Protein AF-A0A1Q7KQZ1-F1 (afdb_monomer_lite)

Structure (mmCIF, N/CA/C/O backbone):
data_AF-A0A1Q7KQZ1-F1
#
_entry.id   AF-A0A1Q7KQZ1-F1
#
loop_
_atom_site.group_PDB
_atom_site.id
_atom_site.type_symbol
_atom_site.label_atom_id
_atom_site.label_alt_id
_atom_site.label_comp_id
_atom_site.label_asym_id
_atom_site.label_entity_id
_atom_site.label_seq_id
_atom_site.pdbx_PDB_ins_code
_atom_site.Cartn_x
_atom_site.Cartn_y
_atom_site.Cartn_z
_atom_site.occupancy
_atom_site.B_iso_or_equiv
_atom_site.auth_seq_id
_atom_site.auth_comp_id
_atom_site.auth_asym_id
_atom_site.auth_atom_id
_atom_site.pdbx_PDB_model_num
ATOM 1 N N . MET A 1 1 ? -9.204 19.184 7.390 1.00 56.03 1 MET A N 1
ATOM 2 C CA . MET A 1 1 ? -8.252 18.049 7.396 1.00 56.03 1 MET A CA 1
ATOM 3 C C . MET A 1 1 ? -6.883 18.617 7.706 1.00 56.03 1 MET A C 1
ATOM 5 O O . MET A 1 1 ? -6.413 19.434 6.928 1.00 56.03 1 MET A O 1
ATOM 9 N N . GLU A 1 2 ? -6.303 18.271 8.854 1.00 77.25 2 GLU A N 1
ATOM 10 C CA . GLU A 1 2 ? -5.015 18.818 9.295 1.00 77.25 2 GLU A CA 1
ATOM 11 C C . GLU A 1 2 ? -3.894 18.494 8.295 1.00 77.25 2 GLU A C 1
ATOM 13 O O . GLU A 1 2 ? -3.786 17.366 7.804 1.00 77.25 2 GLU A O 1
ATOM 18 N N . ASN A 1 3 ? -3.052 19.486 7.998 1.00 73.19 3 ASN A N 1
ATOM 19 C CA . ASN A 1 3 ? -2.005 19.401 6.975 1.00 73.19 3 ASN A CA 1
ATOM 20 C C . ASN A 1 3 ? -1.014 18.249 7.213 1.00 73.19 3 ASN A C 1
ATOM 22 O O . ASN A 1 3 ? -0.505 17.675 6.250 1.00 73.19 3 ASN A O 1
ATOM 26 N N . TRP A 1 4 ? -0.792 17.861 8.472 1.00 78.44 4 TRP A N 1
ATOM 27 C CA . TRP A 1 4 ? 0.114 16.770 8.830 1.00 78.44 4 TRP A CA 1
ATOM 28 C C . TRP A 1 4 ? -0.398 15.398 8.366 1.00 78.44 4 TRP A C 1
ATOM 30 O O . TRP A 1 4 ? 0.383 14.596 7.859 1.00 78.44 4 TRP A O 1
ATOM 40 N N . LYS A 1 5 ? -1.717 15.152 8.412 1.00 72.06 5 LYS A N 1
ATOM 41 C CA . LYS A 1 5 ? -2.330 13.909 7.902 1.00 72.06 5 LYS A CA 1
ATOM 42 C C . LYS A 1 5 ? -2.155 13.788 6.396 1.00 72.06 5 LYS A C 1
ATOM 44 O O . LYS A 1 5 ? -1.888 12.710 5.875 1.00 72.06 5 LYS A O 1
ATOM 49 N N . ARG A 1 6 ? -2.265 14.912 5.686 1.00 74.56 6 ARG A N 1
ATOM 50 C CA . ARG A 1 6 ? -2.080 14.969 4.232 1.00 74.56 6 ARG A CA 1
ATOM 51 C C . ARG A 1 6 ? -0.627 14.705 3.840 1.00 74.56 6 ARG A C 1
ATOM 53 O O . ARG A 1 6 ? -0.388 13.937 2.914 1.00 74.56 6 ARG A O 1
ATOM 60 N N . ALA A 1 7 ? 0.319 15.293 4.571 1.00 75.81 7 ALA A N 1
ATOM 61 C CA . ALA A 1 7 ? 1.747 15.061 4.379 1.00 75.81 7 ALA A CA 1
ATOM 62 C C . ALA A 1 7 ? 2.139 13.605 4.677 1.00 75.81 7 ALA A C 1
ATOM 64 O O . ALA A 1 7 ? 2.895 13.009 3.915 1.00 75.81 7 ALA A O 1
ATOM 65 N N . LEU A 1 8 ? 1.567 13.003 5.725 1.00 77.94 8 LEU A N 1
ATOM 66 C CA . LEU A 1 8 ? 1.811 11.606 6.078 1.00 77.94 8 LEU A CA 1
ATOM 67 C C . LEU A 1 8 ? 1.280 10.647 5.008 1.00 77.94 8 LEU A C 1
ATOM 69 O O . LEU A 1 8 ? 1.997 9.740 4.591 1.00 77.94 8 LEU A O 1
ATOM 73 N N . VAL A 1 9 ? 0.057 10.868 4.515 1.00 78.81 9 VAL A N 1
ATOM 74 C CA . VAL A 1 9 ? -0.543 10.058 3.441 1.00 78.81 9 VAL A CA 1
ATOM 75 C C . 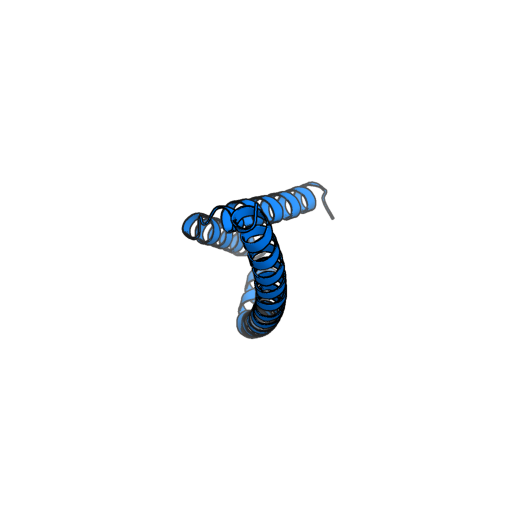VAL A 1 9 ? 0.231 10.217 2.129 1.00 78.81 9 VAL A C 1
ATOM 77 O O . VAL A 1 9 ? 0.538 9.224 1.477 1.00 78.81 9 VAL A O 1
ATOM 80 N N . ALA A 1 10 ? 0.611 11.442 1.758 1.00 77.44 10 ALA A N 1
ATOM 81 C CA . ALA A 1 10 ? 1.405 11.687 0.554 1.00 77.44 10 ALA A CA 1
ATOM 82 C C . ALA A 1 10 ? 2.816 11.076 0.655 1.00 77.44 10 ALA A C 1
ATOM 84 O O . ALA A 1 10 ? 3.288 10.448 -0.293 1.00 77.44 10 ALA A O 1
ATOM 85 N N . GLY A 1 11 ? 3.467 11.205 1.816 1.00 78.12 11 GLY A N 1
ATOM 86 C CA . GLY A 1 11 ? 4.799 10.658 2.073 1.00 78.12 11 GLY A CA 1
ATOM 87 C C . GLY A 1 11 ? 4.822 9.131 2.090 1.00 78.12 11 GLY A C 1
ATOM 88 O O . GLY A 1 11 ? 5.689 8.521 1.469 1.00 78.12 11 GLY A O 1
ATOM 89 N N . SER A 1 12 ? 3.839 8.499 2.733 1.00 69.62 12 SER A N 1
ATOM 90 C CA . SER A 1 12 ? 3.727 7.034 2.792 1.00 69.62 12 SER A CA 1
ATOM 91 C C . SER A 1 12 ? 3.330 6.417 1.448 1.00 69.62 12 SER A C 1
ATOM 93 O O . SER A 1 12 ? 3.894 5.385 1.071 1.00 69.62 12 SER A O 1
ATOM 95 N N . ALA A 1 13 ? 2.449 7.065 0.678 1.00 72.88 13 ALA A N 1
ATOM 96 C CA . ALA A 1 13 ? 2.116 6.642 -0.682 1.00 72.88 13 ALA A CA 1
ATOM 97 C C . ALA A 1 13 ? 3.332 6.732 -1.622 1.00 72.88 13 ALA A C 1
ATOM 99 O O . ALA A 1 13 ? 3.642 5.769 -2.327 1.00 72.88 13 ALA A O 1
ATOM 100 N N . GLY A 1 14 ? 4.070 7.847 -1.583 1.00 76.12 14 GLY A N 1
ATOM 101 C CA . GLY A 1 14 ? 5.285 8.035 -2.380 1.00 76.12 14 GLY A CA 1
ATOM 102 C C . GLY A 1 14 ? 6.403 7.058 -2.002 1.00 76.12 14 GLY A C 1
ATOM 103 O O . GLY A 1 14 ? 6.981 6.407 -2.872 1.00 76.12 14 GLY A O 1
ATOM 104 N N . ALA A 1 15 ? 6.671 6.885 -0.705 1.00 73.69 15 ALA A N 1
ATOM 105 C CA . ALA A 1 15 ? 7.695 5.961 -0.220 1.00 73.69 15 ALA A CA 1
ATOM 106 C C . ALA A 1 15 ? 7.368 4.495 -0.549 1.00 73.69 15 ALA A C 1
ATOM 108 O O . ALA A 1 15 ? 8.266 3.743 -0.940 1.00 73.69 15 ALA A O 1
ATOM 109 N N . SER A 1 16 ? 6.093 4.100 -0.452 1.00 60.28 16 SER A N 1
ATOM 110 C CA . SER A 1 16 ? 5.631 2.756 -0.826 1.00 60.28 16 SER A CA 1
ATOM 111 C C . SER A 1 16 ? 5.776 2.502 -2.325 1.00 60.28 16 SER A C 1
ATOM 113 O O . SER A 1 16 ? 6.274 1.449 -2.716 1.00 60.28 16 SER A O 1
ATOM 115 N N . ALA A 1 17 ? 5.433 3.475 -3.177 1.00 68.25 17 ALA A N 1
ATOM 116 C CA . ALA A 1 17 ? 5.627 3.361 -4.623 1.00 68.25 17 ALA A CA 1
ATOM 117 C C . ALA A 1 17 ? 7.113 3.204 -4.987 1.00 68.25 17 ALA A C 1
ATOM 119 O O . ALA A 1 17 ? 7.476 2.314 -5.755 1.00 68.25 17 ALA A O 1
ATOM 120 N N . ILE A 1 18 ? 7.992 4.005 -4.376 1.00 70.38 18 ILE A N 1
ATOM 121 C CA . ILE A 1 18 ? 9.440 3.944 -4.619 1.00 70.38 18 ILE A CA 1
ATOM 122 C C . ILE A 1 18 ? 10.029 2.607 -4.147 1.00 70.38 18 ILE A C 1
ATOM 124 O O . ILE A 1 18 ? 10.823 1.995 -4.860 1.00 70.38 18 ILE A O 1
ATOM 128 N N . THR A 1 19 ? 9.656 2.121 -2.961 1.00 65.31 19 THR A N 1
ATOM 129 C CA . THR A 1 19 ? 10.177 0.844 -2.437 1.00 65.31 19 THR A CA 1
ATOM 130 C C . THR A 1 19 ? 9.641 -0.370 -3.191 1.00 65.31 19 THR A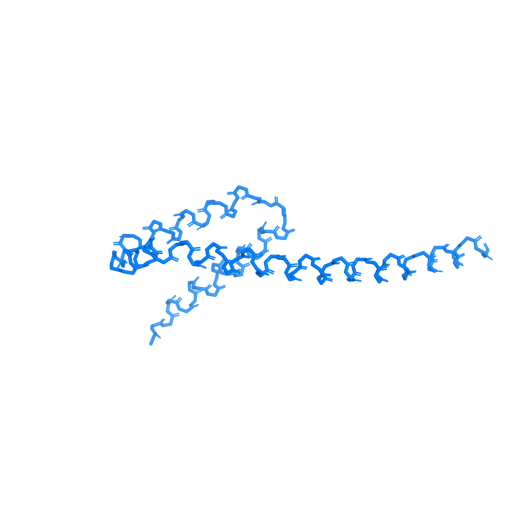 C 1
ATOM 132 O O . THR A 1 19 ? 10.397 -1.324 -3.403 1.00 65.31 19 THR A O 1
ATOM 135 N N . PHE A 1 20 ? 8.391 -0.317 -3.657 1.00 64.38 20 PHE A N 1
ATOM 136 C CA . PHE A 1 20 ? 7.800 -1.338 -4.519 1.00 64.38 20 PHE A CA 1
ATOM 137 C C . PHE A 1 20 ? 8.502 -1.405 -5.882 1.00 64.38 20 PHE A C 1
ATOM 139 O O . PHE A 1 20 ? 8.941 -2.482 -6.285 1.00 64.38 20 PHE A O 1
ATOM 146 N N . LEU A 1 21 ? 8.715 -0.257 -6.541 1.00 65.50 21 LEU A N 1
ATOM 147 C CA . LEU A 1 21 ? 9.459 -0.167 -7.807 1.00 65.50 21 LEU A CA 1
ATOM 148 C C . LEU A 1 21 ? 10.907 -0.659 -7.676 1.00 65.50 21 LEU A C 1
ATOM 150 O O . LEU A 1 21 ? 11.459 -1.228 -8.612 1.00 65.50 21 LEU A O 1
ATOM 154 N N . LYS A 1 22 ? 11.518 -0.493 -6.500 1.00 70.44 22 LYS A N 1
ATOM 155 C CA . LYS A 1 22 ? 12.889 -0.939 -6.210 1.00 70.44 22 LYS A CA 1
ATOM 156 C C . LYS A 1 22 ? 12.986 -2.427 -5.831 1.00 70.44 22 LYS A C 1
ATOM 158 O O . LYS A 1 22 ? 14.050 -2.876 -5.412 1.00 70.44 22 LYS A O 1
ATOM 163 N N . GLY A 1 23 ? 11.886 -3.184 -5.921 1.00 63.97 23 GLY A N 1
ATOM 164 C CA . GLY A 1 23 ? 11.838 -4.630 -5.667 1.00 63.97 23 GLY A CA 1
ATOM 165 C C . GLY A 1 23 ? 11.888 -5.032 -4.188 1.00 63.97 23 GLY A C 1
ATOM 166 O O . GLY A 1 23 ? 11.956 -6.221 -3.869 1.00 63.97 23 GLY A O 1
ATOM 167 N N . LYS A 1 24 ? 11.825 -4.073 -3.254 1.00 70.31 24 LYS A N 1
ATOM 168 C CA . LYS A 1 24 ? 11.962 -4.315 -1.808 1.00 70.31 24 LYS A CA 1
ATOM 169 C C . LYS A 1 24 ? 10.633 -4.724 -1.170 1.00 70.31 24 LYS A C 1
ATOM 171 O O . LYS A 1 24 ? 10.120 -4.045 -0.283 1.00 70.31 24 LYS A O 1
ATOM 176 N N . ARG A 1 25 ? 10.106 -5.881 -1.583 1.00 70.19 25 ARG A N 1
ATOM 177 C CA . ARG A 1 25 ? 8.902 -6.521 -1.015 1.00 70.19 25 ARG A CA 1
ATOM 178 C C . ARG A 1 25 ? 8.849 -6.519 0.527 1.00 70.19 25 ARG A C 1
ATOM 180 O O . ARG A 1 25 ? 7.808 -6.130 1.051 1.00 70.19 25 ARG A O 1
ATOM 187 N N . PRO A 1 26 ? 9.925 -6.851 1.275 1.00 74.06 26 PRO A N 1
ATOM 188 C CA . PRO A 1 26 ? 9.878 -6.798 2.739 1.00 74.06 26 PRO A CA 1
ATOM 189 C C . PRO A 1 26 ? 9.654 -5.383 3.295 1.00 74.06 26 PRO A C 1
ATOM 191 O O . PRO A 1 26 ? 8.948 -5.230 4.284 1.00 74.06 26 PRO A O 1
ATOM 194 N N . ALA A 1 27 ? 10.173 -4.335 2.645 1.00 71.69 27 ALA A N 1
ATOM 195 C CA . ALA A 1 27 ? 9.936 -2.956 3.079 1.00 71.69 27 ALA A CA 1
ATOM 196 C C . ALA A 1 27 ? 8.470 -2.538 2.885 1.00 71.69 27 ALA A C 1
ATOM 198 O O . ALA A 1 27 ? 7.915 -1.845 3.734 1.00 71.69 27 ALA A O 1
ATOM 199 N N . ALA A 1 28 ? 7.827 -3.007 1.809 1.00 69.31 28 ALA A N 1
ATOM 200 C CA . ALA A 1 28 ? 6.402 -2.779 1.583 1.00 69.31 28 ALA A CA 1
ATOM 201 C C . ALA A 1 28 ? 5.539 -3.444 2.670 1.00 69.31 28 ALA A C 1
ATOM 203 O O . ALA A 1 28 ? 4.612 -2.822 3.181 1.00 69.31 28 ALA A O 1
ATOM 204 N N . VAL A 1 29 ? 5.882 -4.674 3.074 1.00 78.19 29 VAL A N 1
ATOM 205 C CA . VAL A 1 29 ? 5.192 -5.379 4.170 1.00 78.19 29 VAL A CA 1
ATOM 206 C C . VAL A 1 29 ? 5.373 -4.643 5.498 1.00 78.19 29 VAL A C 1
ATOM 208 O O . VAL A 1 29 ? 4.399 -4.457 6.224 1.00 78.19 29 VAL A O 1
ATOM 211 N N . ILE A 1 30 ? 6.587 -4.171 5.798 1.00 79.88 30 ILE A N 1
ATOM 212 C CA . ILE A 1 30 ? 6.863 -3.394 7.016 1.00 79.88 30 ILE A CA 1
ATOM 213 C C . ILE A 1 30 ? 6.041 -2.101 7.031 1.00 79.88 30 ILE A C 1
ATOM 215 O O . ILE A 1 30 ? 5.371 -1.822 8.021 1.00 79.88 30 ILE A O 1
ATOM 219 N N . LEU A 1 31 ? 6.038 -1.332 5.938 1.00 77.75 31 LEU A N 1
ATOM 220 C CA . LEU A 1 31 ? 5.267 -0.087 5.842 1.00 77.75 31 LEU A CA 1
ATOM 221 C C . LEU A 1 31 ? 3.761 -0.325 5.991 1.00 77.75 31 LEU A C 1
ATOM 223 O O . LEU A 1 31 ? 3.094 0.417 6.712 1.00 77.75 31 LEU A O 1
ATOM 227 N N . ALA A 1 32 ? 3.232 -1.377 5.362 1.00 78.19 32 ALA A N 1
ATOM 228 C CA . ALA A 1 32 ? 1.836 -1.767 5.521 1.00 78.19 32 ALA A CA 1
ATOM 229 C C . ALA A 1 32 ? 1.515 -2.140 6.979 1.00 78.19 32 ALA A C 1
ATOM 231 O O . ALA A 1 32 ? 0.508 -1.687 7.521 1.00 78.19 32 ALA A O 1
ATOM 232 N N . GLY A 1 33 ? 2.391 -2.909 7.632 1.00 85.38 33 GLY A N 1
ATOM 233 C CA . GLY A 1 33 ? 2.252 -3.283 9.040 1.00 85.38 33 GLY A CA 1
ATOM 234 C C . GLY A 1 33 ? 2.254 -2.076 9.978 1.00 85.38 33 GLY A C 1
ATOM 235 O O . GLY A 1 33 ? 1.380 -1.972 10.836 1.00 85.38 33 GLY A O 1
ATOM 236 N N . VAL A 1 34 ? 3.173 -1.127 9.774 1.00 85.56 34 VAL A N 1
ATOM 237 C CA . VAL A 1 34 ? 3.227 0.122 10.553 1.00 85.56 34 VAL A CA 1
ATOM 238 C C . VAL A 1 34 ? 1.950 0.939 10.356 1.00 85.56 34 VAL A C 1
ATOM 240 O O . VAL A 1 34 ? 1.346 1.356 11.338 1.00 85.56 34 VAL A O 1
ATOM 243 N N . GLY A 1 35 ? 1.483 1.111 9.116 1.00 81.00 35 GLY A N 1
ATOM 244 C CA . GLY A 1 35 ? 0.245 1.845 8.836 1.00 81.00 35 GLY A CA 1
ATOM 245 C C . GLY A 1 35 ? -0.987 1.222 9.500 1.00 81.00 35 GLY A C 1
ATOM 246 O O . GLY A 1 35 ? -1.817 1.941 10.059 1.00 81.00 35 GLY A O 1
ATOM 247 N N . LEU A 1 36 ? -1.086 -0.111 9.499 1.00 84.38 36 LEU A N 1
ATOM 248 C CA . LEU A 1 36 ? -2.159 -0.829 10.191 1.00 84.38 36 LEU A CA 1
ATOM 249 C C . LEU A 1 36 ? -2.065 -0.683 11.713 1.00 84.38 36 LEU A C 1
ATOM 251 O O . LEU A 1 36 ? -3.089 -0.467 12.359 1.00 84.38 36 LEU A O 1
ATOM 255 N N . ALA A 1 37 ? -0.860 -0.756 12.281 1.00 86.06 37 ALA A N 1
ATOM 256 C CA . ALA A 1 37 ? -0.641 -0.570 13.713 1.00 86.06 37 ALA A CA 1
ATOM 257 C C . ALA A 1 37 ? -1.006 0.852 14.167 1.00 86.06 37 ALA A C 1
ATOM 259 O O . ALA A 1 37 ? -1.700 1.015 15.169 1.00 86.06 37 ALA A O 1
ATOM 260 N N . THR A 1 38 ? -0.622 1.880 13.406 1.00 86.19 38 THR A N 1
ATOM 261 C CA . THR A 1 38 ? -1.021 3.269 13.679 1.00 86.19 38 THR A CA 1
ATOM 262 C C . THR A 1 38 ? -2.536 3.439 13.593 1.00 86.19 38 THR A C 1
ATOM 264 O O . THR A 1 38 ? -3.132 4.056 14.471 1.00 86.19 38 THR A O 1
ATOM 267 N N . LEU A 1 39 ? -3.188 2.848 12.584 1.00 83.94 39 LEU A N 1
ATOM 268 C CA . LEU A 1 39 ? -4.645 2.916 12.457 1.00 83.94 39 LEU A CA 1
ATOM 269 C C . LEU A 1 39 ? -5.348 2.258 13.651 1.00 83.94 39 LEU A C 1
ATOM 271 O O . LEU A 1 39 ? -6.303 2.821 14.176 1.00 83.94 39 LEU A O 1
ATOM 275 N N . ALA A 1 40 ? -4.859 1.099 14.094 1.00 87.12 40 ALA A N 1
ATOM 276 C CA . ALA A 1 40 ? -5.388 0.406 15.264 1.00 87.12 40 ALA A CA 1
ATOM 277 C C . ALA A 1 40 ? -5.170 1.194 16.565 1.00 87.12 40 ALA A C 1
ATOM 279 O O . ALA A 1 40 ? -6.042 1.183 17.429 1.00 87.12 40 ALA A O 1
ATOM 280 N N . SER A 1 41 ? -4.032 1.882 16.695 1.00 84.38 41 SER A N 1
ATOM 281 C CA . SER A 1 41 ? -3.677 2.634 17.902 1.00 84.38 41 SER A CA 1
ATOM 282 C C . SER A 1 41 ? -4.410 3.969 18.024 1.00 84.38 41 SER A C 1
ATOM 284 O O . SER A 1 41 ? -4.734 4.378 19.134 1.00 84.38 41 SER A O 1
ATOM 286 N N . GLU A 1 42 ? -4.622 4.676 16.915 1.00 85.25 42 GLU A N 1
ATOM 287 C CA . GLU A 1 42 ? -5.061 6.080 16.934 1.00 85.25 42 GLU A CA 1
ATOM 288 C C . GLU A 1 42 ? -6.496 6.266 16.423 1.00 85.25 42 GLU A C 1
ATOM 290 O O . GLU A 1 42 ? -7.146 7.261 16.734 1.00 85.25 42 GLU A O 1
ATOM 295 N N . TYR A 1 43 ? -7.014 5.292 15.666 1.00 85.75 43 TYR A N 1
ATOM 296 C CA . TYR A 1 43 ? -8.379 5.292 15.132 1.00 85.75 43 TYR A CA 1
ATOM 297 C C . TYR A 1 43 ? -9.025 3.890 15.228 1.00 85.75 43 TYR A C 1
ATOM 299 O O . TYR A 1 43 ? -9.356 3.294 14.192 1.00 85.75 43 TYR A O 1
ATOM 307 N N . PRO A 1 44 ? -9.224 3.335 16.438 1.00 84.56 44 PRO A N 1
ATOM 308 C CA . PRO A 1 44 ? -9.693 1.954 16.633 1.00 84.56 44 PRO A CA 1
ATOM 309 C C . PRO A 1 44 ? -11.039 1.625 15.950 1.00 84.56 44 PRO A C 1
ATOM 311 O O . PRO A 1 44 ? -11.279 0.510 15.479 1.00 84.56 44 PRO A O 1
ATOM 314 N N . GLU A 1 45 ? -11.904 2.614 15.792 1.00 86.31 45 GLU A N 1
ATOM 315 C CA . GLU A 1 45 ? -13.211 2.568 15.134 1.00 86.31 45 GLU A CA 1
ATOM 316 C C . GLU A 1 45 ? -13.033 2.422 13.622 1.00 86.31 45 GLU A C 1
ATOM 318 O O . GLU A 1 45 ? -13.720 1.635 12.967 1.00 86.31 45 GLU A O 1
ATOM 323 N N . LYS A 1 46 ? -12.064 3.154 13.057 1.00 84.56 46 LYS A N 1
ATOM 324 C CA . LYS A 1 46 ? -11.694 3.050 11.641 1.00 84.56 46 LYS A CA 1
ATOM 325 C C . LYS A 1 46 ? -11.011 1.723 11.358 1.00 84.56 46 LYS A C 1
ATOM 327 O O . LYS A 1 46 ? -11.282 1.134 10.316 1.00 84.56 46 LYS A O 1
ATOM 332 N N . PHE A 1 47 ? -10.194 1.222 12.281 1.00 87.31 47 PHE A N 1
ATOM 333 C CA . PHE A 1 47 ? -9.610 -0.112 12.179 1.00 87.31 47 PHE A CA 1
ATOM 334 C C . PHE A 1 47 ? -10.682 -1.213 12.208 1.00 87.31 47 PHE A C 1
ATOM 336 O O . PHE A 1 47 ? -10.645 -2.135 11.394 1.00 87.31 47 PHE A O 1
ATOM 343 N N . THR A 1 48 ? -11.686 -1.089 13.078 1.00 88.44 48 THR A N 1
ATOM 344 C CA . THR A 1 48 ? -12.808 -2.039 13.153 1.00 88.44 48 THR A CA 1
ATOM 345 C C . THR A 1 48 ? -13.622 -2.048 11.860 1.00 88.44 48 THR A C 1
ATOM 347 O O . THR A 1 48 ? -13.876 -3.115 11.299 1.00 88.44 48 THR A O 1
ATOM 350 N N . ALA A 1 49 ? -13.963 -0.870 11.333 1.00 88.38 49 ALA A N 1
ATOM 351 C CA . ALA A 1 49 ? -14.634 -0.753 10.041 1.00 88.38 49 ALA A CA 1
ATOM 352 C C . ALA A 1 49 ? -13.771 -1.309 8.895 1.00 88.38 49 ALA A C 1
ATOM 354 O O . ALA A 1 49 ? -14.276 -2.022 8.030 1.00 88.38 49 ALA A O 1
ATOM 355 N N . PHE A 1 50 ? -12.464 -1.036 8.899 1.00 87.81 50 PHE A N 1
ATOM 356 C CA . PHE A 1 50 ? -11.529 -1.575 7.911 1.00 87.81 50 PHE A CA 1
ATOM 357 C C . PHE A 1 50 ? -11.501 -3.108 7.932 1.00 87.81 50 PHE A C 1
ATOM 359 O O . PHE A 1 50 ? -11.633 -3.732 6.885 1.00 87.81 50 PHE A O 1
ATOM 366 N N . ARG A 1 51 ? -11.410 -3.717 9.120 1.00 88.25 51 ARG A N 1
ATOM 367 C CA . ARG A 1 51 ? -11.480 -5.171 9.324 1.00 88.25 51 ARG A CA 1
ATOM 368 C C . ARG A 1 51 ? -12.784 -5.770 8.800 1.00 88.25 51 ARG A C 1
ATOM 370 O O . ARG A 1 51 ? -12.753 -6.824 8.176 1.00 88.25 51 ARG A O 1
ATOM 377 N N . GLN A 1 52 ? -13.919 -5.135 9.083 1.00 92.81 52 GLN A N 1
ATOM 378 C CA . GLN A 1 52 ? -15.230 -5.626 8.642 1.00 92.81 52 GLN A CA 1
ATOM 379 C C . GLN A 1 52 ? -15.363 -5.603 7.115 1.00 92.81 52 GLN A C 1
ATOM 381 O O . GLN A 1 52 ? -15.933 -6.521 6.538 1.00 92.81 52 GLN A O 1
ATOM 386 N N . ASN A 1 53 ? -14.779 -4.593 6.467 1.00 92.44 53 ASN A N 1
ATOM 387 C CA . ASN A 1 53 ? -14.787 -4.433 5.013 1.00 92.44 53 ASN A CA 1
ATOM 388 C C . ASN A 1 53 ? -13.541 -5.033 4.331 1.00 92.44 53 ASN A C 1
ATOM 390 O O . ASN A 1 53 ? -13.340 -4.850 3.132 1.00 92.44 53 ASN A O 1
ATOM 394 N N . LEU A 1 54 ? -12.686 -5.747 5.071 1.00 90.62 54 LEU A N 1
ATOM 395 C CA . LEU A 1 54 ? -11.452 -6.335 4.546 1.00 90.62 54 LEU A CA 1
ATOM 396 C C . LEU A 1 54 ? -11.692 -7.240 3.321 1.00 90.62 54 LEU A C 1
ATOM 398 O O . LEU A 1 54 ? -10.940 -7.098 2.354 1.00 90.62 54 LEU A O 1
ATOM 402 N N . PRO A 1 55 ? -12.719 -8.121 3.302 1.00 90.31 55 PRO A N 1
ATOM 403 C CA . PRO A 1 55 ? -12.994 -8.967 2.140 1.00 90.31 55 PRO A CA 1
ATOM 404 C C . PRO A 1 55 ? -13.261 -8.146 0.873 1.00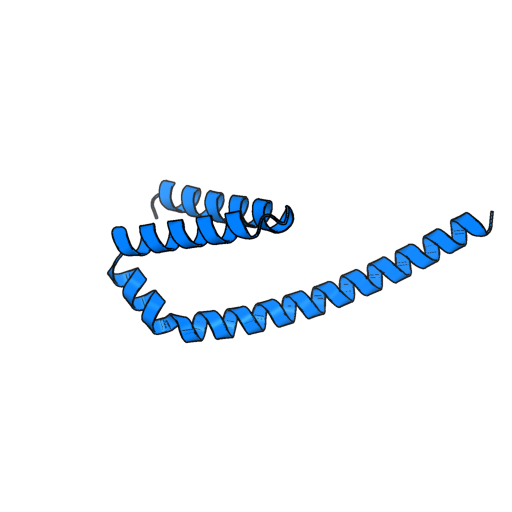 90.31 55 PRO A C 1
ATOM 406 O O . PRO A 1 55 ? -12.657 -8.403 -0.167 1.00 90.31 55 PRO A O 1
ATOM 409 N N . ASP A 1 56 ? -14.073 -7.093 0.986 1.00 92.25 56 ASP A N 1
ATOM 410 C CA . ASP A 1 56 ? -14.380 -6.171 -0.111 1.00 92.25 56 ASP A CA 1
ATOM 411 C C . ASP A 1 56 ? -13.126 -5.466 -0.640 1.00 92.25 56 ASP A C 1
ATOM 413 O O . ASP A 1 56 ? -12.961 -5.294 -1.853 1.00 92.25 56 ASP A O 1
ATOM 417 N N . TYR A 1 57 ? -12.222 -5.043 0.250 1.00 87.06 57 TYR A N 1
ATOM 418 C CA . TYR A 1 57 ? -10.962 -4.420 -0.157 1.00 87.06 57 TYR A CA 1
ATOM 419 C C . TYR A 1 57 ? -10.053 -5.397 -0.906 1.00 87.06 57 TYR A C 1
ATOM 421 O O . TYR A 1 57 ? -9.443 -5.005 -1.903 1.00 87.06 57 TYR A O 1
ATOM 429 N N . ILE A 1 58 ? -9.990 -6.659 -0.473 1.00 89.38 58 ILE A N 1
ATOM 430 C CA . ILE A 1 58 ? -9.238 -7.711 -1.170 1.00 89.38 58 ILE A CA 1
ATOM 431 C C . ILE A 1 58 ? -9.839 -7.948 -2.556 1.00 89.38 58 ILE A C 1
ATOM 433 O O . ILE A 1 58 ? -9.110 -7.940 -3.549 1.00 89.38 58 ILE A O 1
ATOM 437 N N . GLU A 1 59 ? -11.159 -8.088 -2.665 1.00 91.38 59 GLU A N 1
ATOM 438 C CA . GLU A 1 59 ? -11.817 -8.340 -3.948 1.00 91.38 59 GLU A CA 1
ATOM 439 C C . GLU A 1 59 ? -11.576 -7.196 -4.948 1.00 91.38 59 GLU A C 1
ATOM 441 O O . GLU A 1 59 ? -11.190 -7.423 -6.101 1.00 91.38 59 GLU A O 1
ATOM 446 N N . ARG A 1 60 ? -11.717 -5.945 -4.494 1.00 91.94 60 ARG A N 1
ATOM 447 C CA . ARG A 1 60 ? -11.414 -4.750 -5.299 1.00 91.94 60 ARG A CA 1
ATOM 448 C C . ARG A 1 60 ? -9.940 -4.683 -5.689 1.00 91.94 60 ARG A C 1
ATOM 450 O O . ARG A 1 60 ? -9.634 -4.364 -6.837 1.00 91.94 60 ARG A O 1
ATOM 457 N N . GLY A 1 61 ? -9.038 -4.996 -4.760 1.00 87.50 61 GLY A N 1
ATOM 458 C CA . GLY A 1 61 ? -7.598 -5.038 -5.007 1.00 87.50 61 GLY A CA 1
ATOM 459 C C . GLY A 1 61 ? -7.236 -6.054 -6.086 1.00 87.50 61 GLY A C 1
ATOM 460 O O . GLY A 1 61 ? -6.479 -5.735 -6.999 1.00 87.50 61 GLY A O 1
ATOM 461 N N . THR A 1 62 ? -7.847 -7.237 -6.039 1.00 91.25 62 THR A N 1
ATOM 462 C CA . THR A 1 62 ? -7.631 -8.296 -7.031 1.00 91.25 62 THR A CA 1
ATOM 463 C C . THR A 1 62 ? -8.113 -7.858 -8.416 1.00 91.25 62 THR A C 1
ATOM 465 O O . THR A 1 62 ? -7.356 -7.954 -9.377 1.00 91.25 62 THR A O 1
ATOM 468 N N . LYS A 1 63 ? -9.313 -7.262 -8.517 1.00 92.44 63 LYS A N 1
ATOM 469 C CA . LYS A 1 63 ? -9.835 -6.676 -9.771 1.00 92.44 63 LYS A CA 1
ATOM 470 C C . LYS A 1 63 ? -8.909 -5.595 -10.341 1.00 92.44 63 LYS A C 1
ATOM 472 O O . LYS A 1 63 ? -8.691 -5.544 -11.550 1.00 92.44 63 LYS A O 1
ATOM 477 N N . PHE A 1 64 ? -8.354 -4.740 -9.482 1.00 92.88 6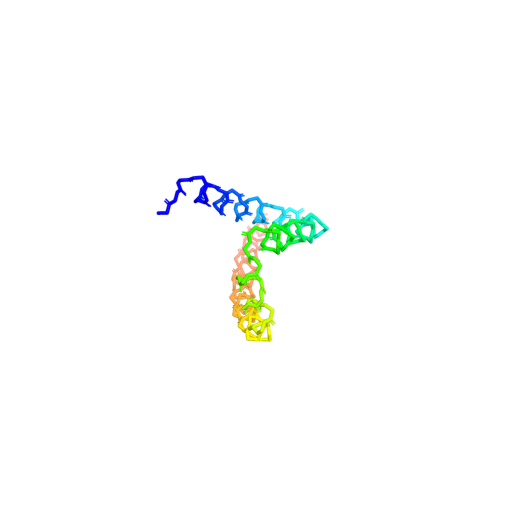4 PHE A N 1
ATOM 478 C CA . PHE A 1 64 ? -7.413 -3.697 -9.890 1.00 92.88 64 PHE A CA 1
ATOM 479 C C . PHE A 1 64 ? -6.088 -4.278 -10.398 1.00 92.88 64 PHE A C 1
ATOM 481 O O . PHE A 1 64 ? -5.617 -3.884 -11.463 1.00 92.88 64 PHE A O 1
ATOM 488 N N . LEU A 1 65 ? -5.511 -5.240 -9.673 1.00 89.06 65 LEU A N 1
ATOM 489 C CA . LEU A 1 65 ? -4.300 -5.959 -10.077 1.00 89.06 65 LEU A CA 1
ATOM 490 C C . LEU A 1 65 ? -4.477 -6.663 -11.423 1.00 89.06 65 LEU A C 1
ATOM 492 O O . LEU A 1 65 ? -3.573 -6.608 -12.255 1.00 89.06 65 LEU A O 1
ATOM 496 N N . ASP A 1 66 ? -5.642 -7.255 -11.670 1.00 91.50 66 ASP A N 1
ATOM 497 C CA . ASP A 1 66 ? -5.979 -7.889 -12.947 1.00 91.50 66 ASP A CA 1
ATOM 498 C C . ASP A 1 66 ? -5.950 -6.876 -14.103 1.00 91.50 66 ASP A C 1
ATOM 500 O O . ASP A 1 66 ? -5.360 -7.112 -15.160 1.00 91.50 66 ASP A O 1
ATOM 504 N N . LEU A 1 67 ? -6.535 -5.698 -13.878 1.00 94.25 67 LEU A N 1
ATOM 505 C CA . LEU A 1 67 ? -6.548 -4.585 -14.827 1.00 94.25 67 LEU A CA 1
ATOM 506 C C . LEU A 1 67 ? -5.136 -4.067 -15.118 1.00 94.25 67 LEU A C 1
ATOM 508 O O . LEU A 1 67 ? -4.757 -3.915 -16.282 1.00 94.25 67 LEU A O 1
ATOM 512 N N . VAL A 1 68 ? -4.344 -3.838 -14.070 1.00 90.69 68 VAL A N 1
ATOM 513 C CA . VAL A 1 68 ? -2.949 -3.394 -14.186 1.00 90.69 68 VAL A CA 1
ATOM 514 C C . VAL A 1 68 ? -2.106 -4.436 -14.916 1.00 90.69 68 VAL A C 1
ATOM 516 O O . VAL A 1 68 ? -1.318 -4.065 -15.781 1.00 90.69 68 VAL A O 1
ATOM 519 N N . SER A 1 69 ? -2.306 -5.724 -14.639 1.00 89.00 69 SER A N 1
ATOM 520 C CA . SER A 1 69 ? -1.580 -6.816 -15.299 1.00 89.00 69 SER A CA 1
ATOM 521 C C . SER A 1 69 ? -1.877 -6.846 -16.798 1.00 89.00 69 SER A C 1
ATOM 523 O O . SER A 1 69 ? -0.955 -6.834 -17.611 1.00 89.00 69 SER A O 1
ATOM 525 N N . ARG A 1 70 ? -3.155 -6.750 -17.188 1.00 91.44 70 ARG A N 1
ATOM 526 C CA . ARG A 1 70 ? -3.567 -6.699 -18.605 1.00 91.44 70 ARG A CA 1
ATOM 527 C C . ARG A 1 70 ? -3.000 -5.485 -19.341 1.00 91.44 70 ARG A C 1
ATOM 529 O O . ARG A 1 70 ? -2.591 -5.598 -20.499 1.00 91.44 70 ARG A O 1
ATOM 536 N N . LEU A 1 71 ? -2.986 -4.318 -18.695 1.00 91.50 71 LEU A N 1
ATOM 537 C CA . LEU A 1 71 ? -2.390 -3.104 -19.260 1.00 91.50 71 LEU A CA 1
ATOM 538 C C . LEU A 1 71 ? -0.869 -3.239 -19.379 1.00 91.50 71 LEU A C 1
ATOM 540 O O . LEU A 1 71 ? -0.309 -2.920 -20.427 1.00 91.50 71 LEU A O 1
ATOM 544 N N . GLY A 1 72 ? -0.220 -3.777 -18.348 1.00 85.38 72 GLY A N 1
ATOM 545 C CA . GLY A 1 72 ? 1.212 -4.050 -18.322 1.00 85.38 72 GLY A CA 1
ATOM 546 C C . GLY A 1 72 ? 1.639 -4.982 -19.450 1.00 85.38 72 GLY A C 1
ATOM 547 O O . GLY A 1 72 ? 2.567 -4.657 -20.182 1.00 85.38 72 GLY A O 1
ATOM 548 N N . GLU A 1 73 ? 0.917 -6.079 -19.681 1.00 87.31 73 GLU A N 1
ATOM 549 C CA . GLU A 1 73 ? 1.201 -6.986 -20.798 1.00 87.31 73 GLU A CA 1
ATOM 550 C C . GLU A 1 73 ? 1.046 -6.317 -22.170 1.00 87.31 73 GLU A C 1
ATOM 552 O O . GLU A 1 73 ? 1.781 -6.630 -23.105 1.00 87.31 73 GLU A O 1
ATOM 557 N N . ARG A 1 74 ? 0.066 -5.419 -22.343 1.00 83.88 74 ARG A N 1
ATOM 558 C CA . ARG A 1 74 ? -0.094 -4.669 -23.601 1.00 83.88 74 ARG A CA 1
ATOM 559 C C . ARG A 1 74 ? 1.071 -3.710 -23.825 1.00 83.88 74 ARG A C 1
ATOM 561 O O . ARG A 1 74 ? 1.582 -3.648 -24.940 1.00 83.88 74 ARG A O 1
ATOM 568 N N . ILE A 1 75 ? 1.508 -3.015 -22.776 1.00 84.44 75 ILE A N 1
ATOM 569 C CA . ILE A 1 75 ? 2.669 -2.118 -22.825 1.00 84.44 75 ILE A CA 1
ATOM 570 C C . ILE A 1 75 ? 3.950 -2.919 -23.090 1.00 84.44 75 ILE A C 1
ATOM 572 O O . ILE A 1 75 ? 4.727 -2.531 -23.956 1.00 84.44 75 ILE A O 1
ATOM 576 N N . ALA A 1 76 ? 4.139 -4.059 -22.421 1.00 83.88 76 ALA A N 1
ATOM 577 C CA . ALA A 1 76 ? 5.287 -4.941 -22.620 1.00 83.88 76 ALA A CA 1
ATOM 578 C C . ALA A 1 76 ? 5.344 -5.483 -24.055 1.00 83.88 76 ALA A C 1
ATOM 580 O O . ALA A 1 76 ? 6.372 -5.355 -24.709 1.00 83.88 76 ALA A O 1
ATOM 581 N N . ARG A 1 77 ? 4.222 -5.978 -24.598 1.00 80.06 77 ARG A N 1
ATOM 582 C CA . ARG A 1 77 ? 4.136 -6.428 -26.000 1.00 80.06 77 ARG A CA 1
ATOM 583 C C . ARG A 1 77 ? 4.427 -5.306 -27.000 1.00 80.06 77 ARG A C 1
ATOM 585 O O . ARG A 1 77 ? 5.095 -5.544 -28.001 1.00 80.06 77 ARG A O 1
ATOM 592 N N . ALA A 1 78 ? 3.931 -4.093 -26.749 1.00 80.56 78 ALA A N 1
ATOM 593 C CA . ALA A 1 78 ? 4.214 -2.938 -27.601 1.00 80.56 78 ALA A CA 1
ATOM 594 C C . ALA A 1 78 ? 5.690 -2.513 -27.522 1.00 80.56 78 ALA A C 1
ATOM 596 O O . ALA A 1 78 ? 6.273 -2.146 -28.539 1.00 80.56 78 ALA A O 1
ATOM 597 N N . ALA A 1 79 ? 6.298 -2.590 -26.336 1.00 78.94 79 ALA A N 1
ATOM 598 C CA . ALA A 1 79 ? 7.713 -2.310 -26.131 1.00 78.94 79 ALA A CA 1
ATOM 599 C C . ALA A 1 79 ? 8.615 -3.368 -26.784 1.00 78.94 79 ALA A C 1
ATOM 601 O O . ALA A 1 79 ? 9.610 -2.995 -27.397 1.00 78.94 79 ALA A O 1
ATOM 602 N N . ASP A 1 80 ? 8.256 -4.653 -26.716 1.00 76.25 80 ASP A N 1
ATOM 603 C CA . ASP A 1 80 ? 9.027 -5.731 -27.345 1.00 76.25 80 ASP A CA 1
ATOM 604 C C . ASP A 1 80 ? 8.982 -5.666 -28.872 1.00 76.25 80 ASP A C 1
ATOM 606 O O . ASP A 1 80 ? 10.031 -5.802 -29.490 1.00 76.25 80 ASP A O 1
ATOM 610 N N . ARG A 1 81 ? 7.827 -5.357 -29.486 1.00 74.25 81 ARG A N 1
ATOM 611 C CA . ARG A 1 81 ? 7.764 -5.104 -30.941 1.00 74.25 81 ARG A CA 1
ATOM 612 C C . ARG A 1 81 ? 8.641 -3.925 -31.351 1.00 74.25 81 ARG A C 1
ATOM 614 O O . ARG A 1 81 ? 9.394 -3.996 -32.307 1.00 74.25 81 ARG A O 1
ATOM 621 N N . ARG A 1 82 ? 8.597 -2.837 -30.581 1.00 70.25 82 ARG A N 1
ATOM 622 C CA . ARG A 1 82 ? 9.426 -1.661 -30.871 1.00 70.25 82 ARG A CA 1
ATOM 623 C C . ARG A 1 82 ? 10.915 -1.935 -30.678 1.00 70.25 82 ARG A C 1
ATOM 625 O O . ARG A 1 82 ? 11.734 -1.332 -31.357 1.00 70.25 82 ARG A O 1
ATOM 632 N N . ARG A 1 83 ? 11.260 -2.833 -29.756 1.00 70.00 83 ARG A N 1
ATOM 633 C CA . ARG A 1 83 ? 12.625 -3.292 -29.509 1.00 70.00 83 ARG A CA 1
ATOM 634 C C . ARG A 1 83 ? 13.114 -4.231 -30.616 1.00 70.00 83 ARG A C 1
ATOM 636 O O . ARG A 1 83 ? 14.258 -4.073 -31.023 1.00 70.00 83 ARG A O 1
ATOM 643 N N . SER A 1 84 ? 12.291 -5.162 -31.108 1.00 72.50 84 SER A N 1
ATOM 644 C CA . SER A 1 84 ? 12.674 -6.058 -32.212 1.00 72.50 84 SER A CA 1
ATOM 645 C C . SER A 1 84 ? 12.964 -5.283 -33.492 1.00 72.50 84 SER A C 1
ATOM 647 O O . SER A 1 84 ? 14.018 -5.493 -34.081 1.00 72.50 84 SER A O 1
ATOM 649 N N . ASP A 1 85 ? 12.106 -4.319 -33.841 1.00 76.50 85 ASP A N 1
ATOM 650 C CA . ASP A 1 85 ? 12.284 -3.478 -35.034 1.00 76.50 85 ASP A CA 1
ATOM 651 C C . ASP A 1 85 ? 13.594 -2.665 -34.959 1.00 76.50 85 ASP A C 1
ATOM 653 O O . ASP A 1 85 ? 14.308 -2.498 -35.946 1.00 76.50 85 ASP A O 1
ATOM 657 N N . TRP A 1 86 ? 13.953 -2.194 -33.759 1.00 71.12 86 TRP A N 1
ATOM 658 C CA . TRP A 1 86 ? 15.221 -1.502 -33.505 1.00 71.12 86 TRP A CA 1
ATOM 659 C C . TRP A 1 86 ? 16.442 -2.431 -33.593 1.00 71.12 86 TRP A C 1
ATOM 661 O O . TRP A 1 86 ? 17.465 -2.033 -34.147 1.00 71.12 86 TRP A O 1
ATOM 671 N N . TYR A 1 87 ? 16.362 -3.658 -33.070 1.00 73.19 87 TYR A N 1
ATOM 672 C CA . TYR A 1 87 ? 17.464 -4.625 -33.165 1.00 73.19 87 TYR A CA 1
ATOM 673 C C . TYR A 1 87 ? 17.705 -5.099 -34.599 1.00 73.19 87 TYR A C 1
ATOM 675 O O . TYR A 1 87 ? 18.862 -5.240 -34.984 1.00 73.19 87 TYR A O 1
ATOM 683 N N . GLU A 1 88 ? 16.649 -5.299 -35.391 1.00 75.19 88 GLU A N 1
ATOM 684 C CA . GLU A 1 88 ? 16.790 -5.622 -36.815 1.00 75.19 88 GLU A CA 1
ATOM 685 C C . GLU A 1 88 ? 17.503 -4.497 -37.569 1.00 75.19 88 GLU A C 1
ATOM 687 O O . GLU A 1 88 ? 18.432 -4.784 -38.316 1.00 75.19 88 GLU A O 1
ATOM 692 N N . SER A 1 89 ? 17.175 -3.229 -37.288 1.00 74.94 89 SER A N 1
ATOM 693 C CA . SER A 1 89 ?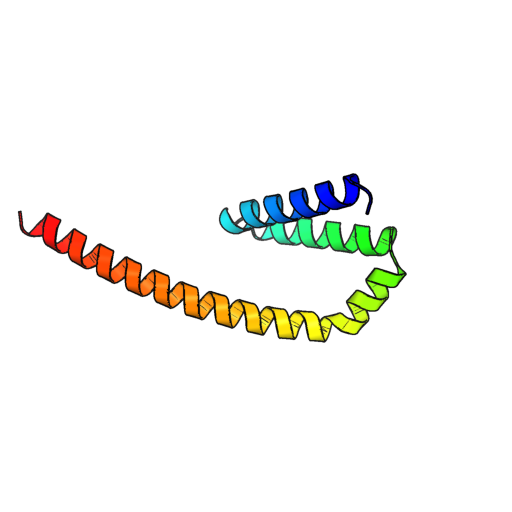 17.839 -2.086 -37.935 1.00 74.94 89 SER A CA 1
ATOM 694 C C . SER A 1 89 ? 19.332 -1.939 -37.605 1.00 74.94 89 SER A C 1
ATOM 696 O O . SER A 1 89 ? 20.075 -1.381 -38.402 1.00 74.94 89 SER A O 1
ATOM 698 N N . LEU A 1 90 ? 19.777 -2.443 -36.447 1.00 76.25 90 LEU A N 1
ATOM 699 C CA . LEU A 1 90 ? 21.181 -2.394 -36.014 1.00 76.25 90 LEU A CA 1
ATOM 700 C C . LEU A 1 90 ? 22.021 -3.571 -36.532 1.00 76.25 90 LEU A C 1
ATOM 702 O O . LEU A 1 90 ? 23.244 -3.500 -36.491 1.00 76.25 90 LEU A O 1
ATOM 706 N N . LEU A 1 91 ? 21.382 -4.666 -36.950 1.00 77.38 91 LEU A N 1
ATOM 707 C CA . LEU A 1 91 ? 22.045 -5.853 -37.508 1.00 77.38 91 LEU A CA 1
ATOM 708 C C . LEU A 1 91 ? 22.050 -5.859 -39.043 1.00 77.38 91 LEU A C 1
ATOM 710 O O . LEU A 1 91 ? 22.714 -6.703 -39.642 1.00 77.38 91 LEU A O 1
ATOM 714 N N . SER A 1 92 ? 21.291 -4.956 -39.667 1.00 70.75 92 SER A N 1
ATOM 715 C CA . SER A 1 92 ? 21.186 -4.794 -41.119 1.00 70.75 92 SER A CA 1
ATOM 716 C C . SER A 1 92 ? 22.125 -3.732 -41.714 1.00 70.75 92 SER A C 1
ATOM 718 O O . SER A 1 92 ? 21.992 -3.448 -42.903 1.00 70.75 92 SER A O 1
ATOM 720 N N . ASP A 1 93 ? 23.020 -3.147 -40.909 1.00 52.56 93 ASP A N 1
ATOM 721 C CA . ASP A 1 93 ? 24.013 -2.124 -41.294 1.00 52.56 93 ASP A CA 1
ATOM 722 C C . ASP A 1 93 ? 25.444 -2.700 -41.275 1.00 52.56 93 ASP A C 1
ATOM 724 O O . ASP A 1 93 ? 25.746 -3.504 -40.358 1.00 52.56 93 ASP A O 1
#

Sequence (93 aa):
MENWKRALVAGSAGASAITFLKGKRPAAVILAGVGLATLASEYPEKFTAFRQNLPDYIERGTKFLDLVSRLGERIARAADRRRSDWYESLLSD

Radius of gyration: 20.05 Å; chai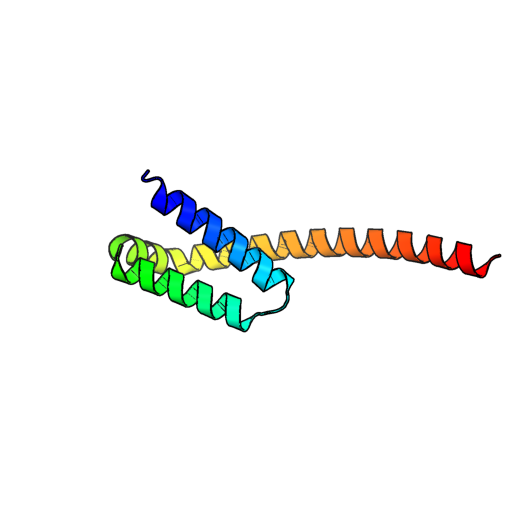ns: 1; bounding box: 39×28×59 Å

Secondary structure (DSSP, 8-state):
--HHHHHHHHHHHHHHHHHHHTT-HHHHHHHHHHHHHHHHHH-HHHHHHHHHTHHHHHHHHHHHHHHHHHHHHHHHHHHHHHHHHHHHHHH--

Foldseek 3Di:
DDPVVVVVVVVLVVVLVVCVVVVNVVVNVVSVVVVLVCCCVPPVVVNVVCVVCVVVVVVVVVVVVVVVVVVVVVVVVVVVVVVVVVVVVVVVD

pLDDT: mean 79.96, std 9.09, range [52.56, 94.25]